Protein AF-A0A951W1K4-F1 (afdb_monomer_lite)

Radius of gyration: 15.0 Å; chains: 1; bounding box: 31×31×48 Å

Foldseek 3Di:
DDDPDPDDDPPPDDDDDDQPDLVSLLCQLLVCQVVDFFLAEAEDDDDDVPCLQSSVNSNQVNQPDPDDGDAVCPVQWDWDCGVNAIEIEGELPVPDDPVVCVVVVVVVCNVGRHYYRYYPPVND

pLDDT: mean 89.06, std 15.78, range [28.97, 98.56]

Secondary structure (DSSP, 8-state):
--------------------SHHHHHHHHHHHGGG--TT-EEEE---TTSSHHHHHHHHHHHTT--S-----TTTSEEEEEETTEEEEEEE-TT---THHHHHTTTHHHHHSSSEEEEESGGG-

Sequence (124 aa):
MNERVHAADDTGWAFTVQLRRERDTVAAGAALAPSLHAGLVIHLTGDLGAGKTTFVRGVLRALGHAEKVKSPTYTLIEPYTVSRLHLYHFDFYRFKSPEEFLDAGLDEYFAGNGVCLVEWPDKA

Structure (mmCIF, N/CA/C/O backbone):
data_AF-A0A951W1K4-F1
#
_entry.id   AF-A0A951W1K4-F1
#
loop_
_atom_site.group_PDB
_atom_site.id
_atom_site.type_symbol
_atom_site.label_atom_id
_atom_site.label_alt_id
_atom_site.label_comp_id
_atom_site.label_asym_id
_atom_site.label_entity_id
_atom_site.label_seq_id
_atom_site.pdbx_PDB_ins_code
_atom_site.Cartn_x
_atom_site.Cartn_y
_atom_site.Cartn_z
_atom_site.occupancy
_atom_site.B_iso_or_equiv
_atom_site.auth_seq_id
_atom_site.auth_comp_id
_atom_site.auth_asym_id
_atom_site.auth_atom_id
_atom_site.pdbx_PDB_model_num
ATOM 1 N N . MET A 1 1 ? -10.269 -6.862 35.010 1.00 36.91 1 MET A N 1
ATOM 2 C CA . MET A 1 1 ? -10.699 -6.480 33.651 1.00 36.91 1 MET A CA 1
ATOM 3 C C . MET A 1 1 ? -9.484 -6.714 32.777 1.00 36.91 1 MET A C 1
ATOM 5 O O . MET A 1 1 ? -8.527 -5.969 32.892 1.00 36.91 1 MET A O 1
ATOM 9 N N . ASN A 1 2 ? -9.430 -7.872 32.113 1.00 28.97 2 ASN A N 1
ATOM 10 C CA . ASN A 1 2 ? -8.234 -8.335 31.407 1.00 28.97 2 ASN A CA 1
ATOM 11 C C . ASN A 1 2 ? -8.200 -7.715 30.011 1.00 28.97 2 ASN A C 1
ATOM 13 O O . ASN A 1 2 ? -8.967 -8.132 29.145 1.00 28.97 2 ASN A O 1
ATOM 17 N N . GLU A 1 3 ? -7.295 -6.769 29.792 1.00 33.88 3 GLU A N 1
ATOM 18 C CA . GLU A 1 3 ? -6.890 -6.353 28.454 1.00 33.88 3 GLU A CA 1
ATOM 19 C C . GLU A 1 3 ? -6.012 -7.459 27.865 1.00 33.88 3 GLU A C 1
ATOM 21 O O . GLU A 1 3 ? -4.898 -7.727 28.319 1.00 33.88 3 GLU A O 1
ATOM 26 N N . ARG A 1 4 ? -6.558 -8.171 26.877 1.00 35.75 4 ARG A N 1
ATOM 27 C CA . ARG A 1 4 ? -5.765 -9.043 26.016 1.00 35.75 4 ARG A CA 1
ATOM 28 C C . ARG A 1 4 ? -4.965 -8.135 25.092 1.00 35.75 4 ARG A C 1
ATOM 30 O O . ARG A 1 4 ? -5.472 -7.684 24.074 1.00 35.75 4 ARG A O 1
ATOM 37 N N . VAL A 1 5 ? -3.721 -7.869 25.474 1.00 41.12 5 VAL A N 1
ATOM 38 C CA . VAL A 1 5 ? -2.688 -7.414 24.544 1.00 41.12 5 VAL A CA 1
ATOM 39 C C . VAL A 1 5 ? -2.638 -8.445 23.419 1.00 41.12 5 VAL A C 1
ATOM 41 O O . VAL A 1 5 ? -2.375 -9.623 23.672 1.00 41.12 5 VAL A O 1
ATOM 44 N N . HIS A 1 6 ? -2.957 -8.025 22.196 1.00 37.12 6 HIS A N 1
ATOM 45 C CA . HIS A 1 6 ? -2.699 -8.815 21.001 1.00 37.12 6 HIS A CA 1
ATOM 46 C C . HIS A 1 6 ? -1.182 -9.014 20.907 1.00 37.12 6 HIS A C 1
ATOM 48 O O . HIS A 1 6 ? -0.450 -8.121 20.488 1.00 37.12 6 HIS A O 1
ATOM 54 N N . ALA A 1 7 ? -0.700 -10.163 21.379 1.00 36.47 7 ALA A N 1
ATOM 55 C CA . ALA A 1 7 ? 0.654 -10.609 21.111 1.00 36.47 7 ALA A CA 1
ATOM 56 C C . ALA A 1 7 ? 0.751 -10.845 19.600 1.00 36.47 7 ALA A C 1
ATOM 58 O O . ALA A 1 7 ? 0.071 -11.721 19.071 1.00 36.47 7 ALA A O 1
ATOM 59 N N . ALA A 1 8 ? 1.527 -10.013 18.907 1.00 48.03 8 ALA A N 1
ATOM 60 C CA . ALA A 1 8 ? 1.863 -10.246 17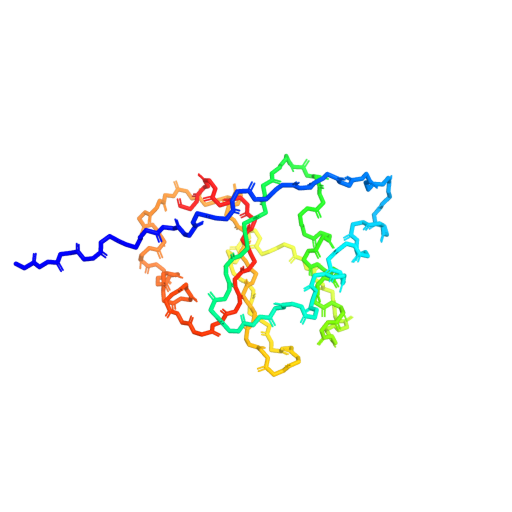.512 1.00 48.03 8 ALA A CA 1
ATOM 61 C C . ALA A 1 8 ? 2.657 -11.557 17.412 1.00 48.03 8 ALA A C 1
ATOM 63 O O . ALA A 1 8 ? 3.602 -11.776 18.171 1.00 48.03 8 ALA A O 1
ATOM 64 N N . ASP A 1 9 ? 2.219 -12.430 16.510 1.00 49.66 9 ASP A N 1
ATOM 65 C CA . ASP A 1 9 ? 2.703 -13.795 16.353 1.00 49.66 9 ASP A CA 1
ATOM 66 C C . ASP A 1 9 ? 4.212 -13.880 16.063 1.00 49.66 9 ASP A C 1
ATOM 68 O O . ASP A 1 9 ? 4.752 -13.273 15.137 1.00 49.66 9 ASP A O 1
ATOM 72 N N . ASP A 1 10 ? 4.877 -14.716 16.856 1.00 57.44 10 ASP A N 1
ATOM 73 C CA . ASP A 1 10 ? 6.309 -15.004 16.872 1.00 57.44 10 ASP A CA 1
ATOM 74 C C . ASP A 1 10 ? 6.693 -16.001 15.758 1.00 57.44 10 ASP A C 1
ATOM 76 O O . ASP A 1 10 ? 7.029 -17.162 15.995 1.00 57.44 10 ASP A O 1
ATOM 80 N N . THR A 1 11 ? 6.602 -15.574 14.497 1.00 60.66 11 THR A N 1
ATOM 81 C CA . THR A 1 11 ? 7.147 -16.334 13.357 1.00 60.66 11 THR A CA 1
ATOM 82 C C . THR A 1 11 ? 8.277 -15.552 12.696 1.00 60.66 11 THR A C 1
ATOM 84 O O . THR A 1 11 ? 8.116 -14.937 11.650 1.00 60.66 11 THR A O 1
ATOM 87 N N . GLY A 1 12 ? 9.453 -15.576 13.329 1.00 71.06 12 GLY A N 1
ATOM 88 C CA . GLY A 1 12 ? 10.672 -14.864 12.917 1.00 71.06 12 GLY A CA 1
ATOM 89 C C . GLY A 1 12 ? 11.350 -15.369 11.634 1.00 71.06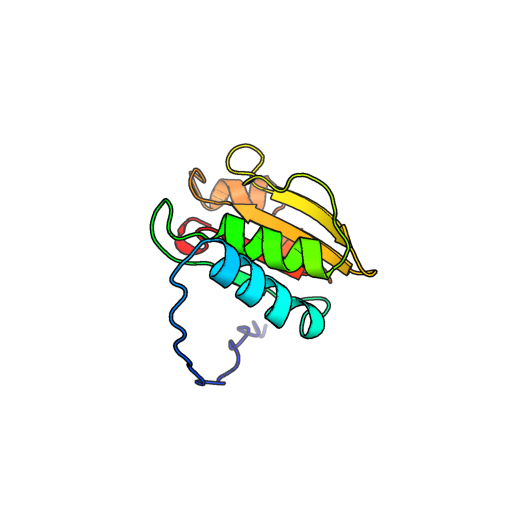 12 GLY A C 1
ATOM 90 O O . GLY A 1 12 ? 12.576 -15.466 11.584 1.00 71.06 12 GLY A O 1
ATOM 91 N N . TRP A 1 13 ? 10.590 -15.723 10.597 1.00 84.12 13 TRP A N 1
ATOM 92 C CA . TRP A 1 13 ? 11.154 -16.017 9.284 1.00 84.12 13 TRP A CA 1
ATOM 93 C C . TRP A 1 13 ? 11.378 -14.717 8.509 1.00 84.12 13 TRP A C 1
ATOM 95 O O . TRP A 1 13 ? 10.521 -13.842 8.437 1.00 84.12 13 TRP A O 1
ATOM 105 N N . ALA A 1 14 ? 12.553 -14.604 7.901 1.00 89.81 14 ALA A N 1
ATOM 106 C CA . ALA A 1 14 ? 12.900 -13.508 7.015 1.00 89.81 14 ALA A CA 1
ATOM 107 C C . ALA A 1 14 ? 13.524 -14.081 5.746 1.00 89.81 14 ALA A C 1
ATOM 109 O O . ALA A 1 14 ? 14.293 -15.044 5.792 1.00 89.81 14 ALA A O 1
ATOM 110 N N . PHE A 1 15 ? 13.207 -13.477 4.607 1.00 93.06 15 PHE A N 1
ATOM 111 C CA . PHE A 1 15 ? 13.842 -13.794 3.338 1.00 93.06 15 PHE A CA 1
ATOM 112 C C . PHE A 1 15 ? 14.179 -12.511 2.586 1.00 93.06 15 PHE A C 1
ATOM 114 O O . PHE A 1 15 ? 13.529 -11.481 2.754 1.00 93.06 15 PHE A O 1
ATOM 121 N N . THR A 1 16 ? 15.187 -12.596 1.721 1.00 95.19 16 THR A N 1
ATOM 122 C CA . THR A 1 16 ? 15.644 -11.471 0.904 1.00 95.19 16 THR A CA 1
ATOM 123 C C . THR A 1 16 ? 15.582 -11.853 -0.563 1.00 95.19 16 THR A C 1
ATOM 125 O O . THR A 1 16 ? 16.077 -12.905 -0.965 1.00 95.19 16 THR A O 1
ATOM 128 N N . VAL A 1 17 ? 15.015 -10.967 -1.379 1.00 95.19 17 VAL A N 1
ATOM 129 C CA . VAL A 1 17 ? 14.957 -11.104 -2.837 1.00 95.19 17 VAL A CA 1
ATOM 130 C C . VAL A 1 17 ? 15.493 -9.839 -3.500 1.00 95.19 17 VAL A C 1
ATOM 132 O O . VAL A 1 17 ? 15.337 -8.735 -2.985 1.00 95.19 17 VAL A O 1
ATOM 135 N N . GLN A 1 18 ? 16.151 -9.996 -4.648 1.00 96.62 18 GLN A N 1
ATOM 136 C CA . GLN A 1 18 ? 16.665 -8.883 -5.445 1.00 96.62 18 GLN A CA 1
ATOM 137 C C . GLN A 1 18 ? 15.694 -8.564 -6.585 1.00 96.62 18 GLN A C 1
ATOM 139 O O . GLN A 1 18 ? 15.501 -9.384 -7.481 1.00 96.62 18 GLN A O 1
ATOM 144 N N . LEU A 1 19 ? 15.115 -7.363 -6.566 1.00 96.81 19 LEU A N 1
ATOM 145 C CA . LEU A 1 19 ? 14.158 -6.876 -7.564 1.00 96.81 19 LEU A CA 1
ATOM 146 C C . LEU A 1 19 ? 14.844 -5.787 -8.396 1.00 96.81 19 LEU A C 1
ATOM 148 O O . LEU A 1 19 ? 15.032 -4.667 -7.932 1.00 96.81 19 LEU A O 1
ATOM 152 N N . ARG A 1 20 ? 15.302 -6.121 -9.607 1.00 94.88 20 ARG A N 1
ATOM 153 C CA . ARG A 1 20 ? 16.188 -5.242 -10.396 1.00 94.88 20 ARG A CA 1
ATOM 154 C C . ARG A 1 20 ? 15.425 -4.243 -11.255 1.00 94.88 20 ARG A C 1
ATOM 156 O O . ARG A 1 20 ? 15.996 -3.248 -11.701 1.00 94.88 20 ARG A O 1
ATOM 163 N N . ARG A 1 21 ? 14.172 -4.550 -11.576 1.00 96.88 21 ARG A 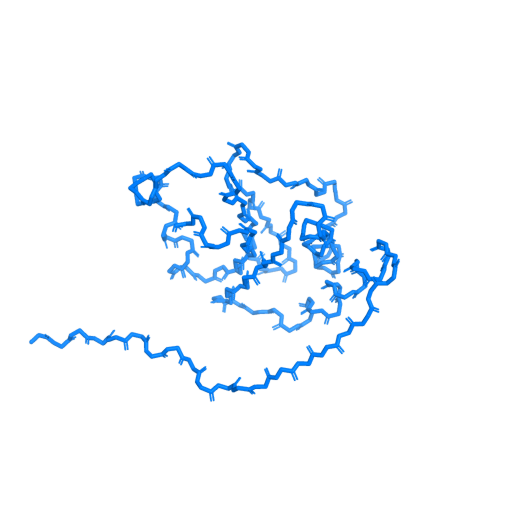N 1
ATOM 164 C CA . ARG A 1 21 ? 13.317 -3.790 -12.491 1.00 96.88 21 ARG A CA 1
ATOM 165 C C . ARG A 1 21 ? 11.910 -3.684 -11.917 1.00 96.88 21 ARG A C 1
ATOM 167 O O . ARG A 1 21 ? 11.480 -4.553 -11.170 1.00 96.88 21 ARG A O 1
ATOM 174 N N . GLU A 1 22 ? 11.153 -2.688 -12.375 1.00 97.31 22 GLU A N 1
ATOM 175 C CA . GLU A 1 22 ? 9.745 -2.503 -11.985 1.00 97.31 22 GLU A CA 1
ATOM 176 C C . GLU A 1 22 ? 8.913 -3.784 -12.170 1.00 97.31 22 GLU A C 1
ATOM 178 O O . GLU A 1 22 ? 8.129 -4.154 -11.299 1.00 97.31 22 GLU A O 1
ATOM 183 N N . ARG A 1 23 ? 9.130 -4.510 -13.277 1.00 97.69 23 ARG A N 1
ATOM 184 C CA . ARG A 1 23 ? 8.448 -5.785 -13.550 1.00 97.69 23 ARG A CA 1
ATOM 185 C C . ARG A 1 23 ? 8.710 -6.854 -12.482 1.00 97.69 23 ARG A C 1
ATOM 187 O O . ARG A 1 23 ? 7.835 -7.678 -12.250 1.00 97.69 23 ARG A O 1
ATOM 194 N N . ASP A 1 24 ? 9.880 -6.834 -11.842 1.00 98.19 24 ASP A N 1
ATOM 195 C CA . ASP A 1 24 ? 10.247 -7.802 -10.807 1.00 98.19 24 ASP A CA 1
ATOM 196 C C . ASP A 1 24 ? 9.458 -7.490 -9.523 1.00 98.19 24 ASP A C 1
ATOM 198 O O . ASP A 1 24 ? 8.944 -8.396 -8.877 1.00 98.19 24 ASP A O 1
ATOM 202 N N . THR A 1 25 ? 9.263 -6.205 -9.202 1.00 98.12 25 THR A N 1
ATOM 203 C CA . THR A 1 25 ? 8.398 -5.753 -8.097 1.00 98.12 25 THR A CA 1
ATOM 204 C C . THR A 1 25 ? 6.929 -6.092 -8.336 1.00 98.12 25 THR A C 1
ATOM 206 O O . THR A 1 25 ? 6.244 -6.548 -7.423 1.00 98.12 25 THR A O 1
ATOM 209 N N . VAL A 1 26 ? 6.446 -5.925 -9.572 1.00 98.31 26 VAL A N 1
ATOM 210 C CA . VAL A 1 26 ? 5.092 -6.354 -9.958 1.00 98.31 26 VAL A CA 1
ATOM 211 C C . VAL A 1 26 ? 4.947 -7.871 -9.808 1.00 98.31 26 VAL A C 1
ATOM 213 O O . VAL A 1 26 ? 3.951 -8.331 -9.255 1.00 98.31 26 VAL A O 1
ATOM 216 N N . ALA A 1 27 ? 5.936 -8.647 -10.260 1.00 98.31 27 ALA A N 1
ATOM 217 C CA . ALA A 1 27 ? 5.930 -10.102 -10.126 1.00 98.31 27 ALA A CA 1
ATOM 218 C C . ALA A 1 27 ? 5.971 -10.553 -8.657 1.00 98.31 27 ALA A C 1
ATOM 220 O O . ALA A 1 27 ? 5.270 -11.493 -8.297 1.00 98.31 27 ALA A O 1
ATOM 221 N N . ALA A 1 28 ? 6.729 -9.864 -7.800 1.00 98.25 28 ALA A N 1
ATOM 222 C CA . ALA A 1 28 ? 6.764 -10.138 -6.365 1.00 98.25 28 ALA A CA 1
ATOM 223 C C . ALA A 1 28 ? 5.395 -9.908 -5.701 1.00 98.25 28 ALA A C 1
ATOM 225 O O . ALA A 1 28 ? 4.927 -10.766 -4.956 1.00 98.25 28 ALA A O 1
ATOM 226 N N . GLY A 1 29 ? 4.717 -8.800 -6.022 1.00 98.12 29 GLY A N 1
ATOM 227 C CA . GLY A 1 29 ? 3.349 -8.558 -5.552 1.00 98.12 29 GLY A CA 1
ATOM 228 C C . GLY A 1 29 ? 2.367 -9.619 -6.058 1.00 98.12 29 GLY A C 1
ATOM 229 O O . GLY A 1 29 ? 1.566 -10.151 -5.294 1.00 98.12 29 GLY A O 1
ATOM 230 N N . ALA A 1 30 ? 2.475 -9.996 -7.333 1.00 98.44 30 ALA A N 1
ATOM 231 C CA . ALA A 1 30 ? 1.648 -11.049 -7.915 1.00 98.44 30 ALA A CA 1
ATOM 232 C C . ALA A 1 30 ? 1.862 -12.416 -7.244 1.00 98.44 30 ALA A C 1
ATOM 234 O O . ALA A 1 30 ? 0.904 -13.162 -7.062 1.00 98.44 30 ALA A O 1
ATOM 235 N N . ALA A 1 31 ? 3.096 -12.734 -6.848 1.00 98.19 31 ALA A N 1
ATOM 236 C CA . ALA A 1 31 ? 3.422 -13.975 -6.151 1.00 98.19 31 ALA A CA 1
ATOM 237 C C . ALA A 1 31 ? 2.827 -14.043 -4.734 1.00 98.19 31 ALA A C 1
ATOM 239 O O . ALA A 1 31 ? 2.555 -15.139 -4.254 1.00 98.19 31 ALA A O 1
ATOM 240 N N . LEU A 1 32 ? 2.598 -12.896 -4.081 1.00 97.06 32 LEU A N 1
ATOM 241 C CA . LEU A 1 32 ? 1.959 -12.833 -2.763 1.00 97.06 32 LEU A CA 1
ATOM 242 C C . LEU A 1 32 ? 0.433 -13.009 -2.835 1.00 97.06 32 LEU A C 1
ATOM 244 O O . LEU A 1 32 ? -0.171 -13.524 -1.898 1.00 97.06 32 LEU A O 1
ATOM 248 N N . ALA A 1 33 ? -0.195 -12.597 -3.941 1.00 97.56 33 ALA A N 1
ATOM 249 C CA . ALA A 1 33 ? -1.651 -12.549 -4.082 1.00 97.56 33 ALA A CA 1
ATOM 250 C C . ALA A 1 33 ? -2.399 -13.851 -3.705 1.00 97.56 33 ALA A C 1
ATOM 252 O O . ALA A 1 33 ? -3.409 -13.746 -3.009 1.00 97.56 33 ALA A O 1
ATOM 253 N N . PRO A 1 34 ? -1.936 -15.066 -4.075 1.00 96.69 34 PRO A N 1
ATOM 254 C CA . PRO A 1 34 ? -2.621 -16.312 -3.716 1.00 96.69 34 PRO A CA 1
ATOM 255 C C . PRO A 1 34 ? -2.636 -16.623 -2.214 1.00 96.69 34 PRO A C 1
ATOM 257 O O . PRO A 1 34 ? -3.430 -17.450 -1.776 1.00 96.69 34 PRO A O 1
ATOM 260 N N . SER A 1 35 ? -1.751 -15.999 -1.432 1.00 95.94 35 SER A N 1
ATOM 261 C CA . SER A 1 35 ? -1.655 -16.192 0.019 1.00 95.94 35 SER A CA 1
ATOM 262 C C . SER A 1 35 ? -2.523 -15.214 0.813 1.00 95.94 35 SER A C 1
ATOM 264 O O . SER A 1 35 ? -2.601 -15.331 2.033 1.00 95.94 35 SER A O 1
ATOM 266 N N . LEU A 1 36 ? -3.163 -14.246 0.150 1.00 96.75 36 LEU A N 1
ATOM 267 C CA . LEU A 1 36 ? -4.005 -13.265 0.824 1.00 96.75 36 LEU A CA 1
ATOM 268 C C . LEU A 1 36 ? -5.312 -13.899 1.305 1.00 96.75 36 LEU A C 1
ATOM 270 O O . LEU A 1 36 ? -5.990 -14.617 0.571 1.00 96.75 36 LEU A O 1
ATOM 274 N N . HIS A 1 37 ? -5.689 -13.573 2.534 1.00 95.44 37 HIS A N 1
ATOM 275 C CA . HIS A 1 37 ? -6.945 -13.979 3.148 1.00 95.44 37 HIS A CA 1
ATOM 276 C C . HIS A 1 37 ? -7.510 -12.837 3.996 1.00 95.44 37 HIS A C 1
ATOM 278 O O . HIS A 1 37 ? -6.791 -11.907 4.358 1.00 95.44 37 HIS A O 1
ATOM 284 N N . ALA A 1 38 ? -8.802 -12.916 4.313 1.00 95.31 38 ALA A N 1
ATOM 285 C CA . ALA A 1 38 ? -9.491 -11.941 5.155 1.00 95.31 38 ALA A CA 1
ATOM 286 C C . ALA A 1 38 ? -8.739 -11.676 6.475 1.00 95.31 38 ALA A C 1
ATOM 288 O O . ALA A 1 38 ? -8.211 -12.613 7.083 1.00 95.31 38 ALA A O 1
ATOM 289 N N . GLY A 1 39 ? -8.700 -10.408 6.891 1.00 95.31 39 GLY A N 1
ATOM 290 C CA . GLY A 1 39 ? -8.059 -9.938 8.124 1.00 95.31 39 GLY A CA 1
ATOM 291 C C . GLY A 1 39 ? -6.538 -9.761 8.040 1.00 95.31 39 GLY A C 1
ATOM 292 O O . GLY A 1 39 ? -5.911 -9.412 9.036 1.00 95.31 39 GLY A O 1
ATOM 293 N N . LEU A 1 40 ? -5.914 -10.019 6.885 1.00 96.44 40 LEU A N 1
ATOM 294 C CA . LEU A 1 40 ? -4.466 -9.882 6.737 1.00 96.44 40 LEU A CA 1
ATOM 295 C C . LEU A 1 40 ? -4.053 -8.410 6.589 1.00 96.44 40 LEU A C 1
ATOM 297 O O . LEU A 1 40 ? -4.539 -7.705 5.705 1.00 96.44 40 LEU A O 1
ATOM 301 N N . VAL A 1 41 ? -3.084 -7.976 7.397 1.00 96.94 41 VAL A N 1
ATOM 302 C CA . VAL A 1 41 ? -2.469 -6.643 7.315 1.00 96.94 41 VAL A CA 1
ATOM 303 C C . VAL A 1 41 ? -1.018 -6.781 6.860 1.00 96.94 41 VAL A C 1
ATOM 305 O O . VAL A 1 41 ? -0.231 -7.502 7.468 1.00 96.94 41 VAL A O 1
ATOM 308 N N . ILE A 1 42 ? -0.656 -6.091 5.779 1.00 97.38 42 ILE A N 1
ATOM 309 C CA . ILE A 1 42 ? 0.688 -6.105 5.197 1.00 97.38 42 ILE A CA 1
ATOM 310 C C . ILE A 1 42 ? 1.258 -4.693 5.222 1.00 97.38 42 ILE A C 1
ATOM 312 O O . ILE A 1 42 ? 0.734 -3.770 4.598 1.00 97.38 42 ILE A O 1
ATOM 316 N N . HIS A 1 43 ? 2.381 -4.554 5.912 1.00 97.62 43 HIS A N 1
ATOM 317 C CA . HIS A 1 43 ? 3.130 -3.315 6.040 1.00 97.62 43 HIS A CA 1
ATOM 318 C C . HIS A 1 43 ? 4.207 -3.216 4.955 1.00 97.62 43 HIS A C 1
ATOM 320 O O . HIS A 1 43 ? 5.059 -4.093 4.823 1.00 97.62 43 HIS A O 1
ATOM 326 N N . LEU A 1 44 ? 4.180 -2.130 4.183 1.00 97.75 44 LEU A N 1
ATOM 327 C CA . LEU A 1 44 ? 5.139 -1.824 3.126 1.00 97.75 44 LEU A CA 1
ATOM 328 C C . LEU A 1 44 ? 6.005 -0.638 3.556 1.00 97.75 44 LEU A C 1
ATOM 330 O O . LEU A 1 44 ? 5.572 0.518 3.543 1.00 97.75 44 LEU A O 1
ATOM 334 N N . THR A 1 45 ? 7.253 -0.927 3.912 1.00 96.06 45 THR A N 1
ATOM 335 C CA . THR A 1 45 ? 8.238 0.063 4.361 1.00 96.06 45 THR A CA 1
ATOM 336 C C . THR A 1 45 ? 9.328 0.275 3.311 1.00 96.06 45 THR A C 1
ATOM 338 O O . THR A 1 45 ? 9.586 -0.579 2.462 1.00 96.06 45 THR A O 1
ATOM 341 N N . GLY A 1 46 ? 9.949 1.452 3.333 1.00 94.75 46 GLY A N 1
ATOM 342 C CA . GLY A 1 46 ? 11.034 1.827 2.427 1.00 94.75 46 GLY A CA 1
ATOM 343 C C . GLY A 1 46 ? 10.894 3.256 1.917 1.00 94.75 46 GLY A C 1
ATOM 344 O O . GLY A 1 46 ? 9.825 3.860 2.022 1.00 94.75 46 GLY A O 1
ATOM 345 N N . ASP A 1 47 ? 11.962 3.781 1.329 1.00 95.06 47 ASP A N 1
ATOM 346 C CA . ASP A 1 47 ? 12.058 5.185 0.925 1.00 95.06 47 ASP A CA 1
ATOM 347 C C . ASP A 1 47 ? 11.055 5.598 -0.171 1.00 95.06 47 ASP A C 1
ATOM 349 O O . ASP A 1 47 ? 10.361 4.784 -0.805 1.00 95.06 47 ASP A O 1
ATOM 353 N N . LEU A 1 48 ? 10.969 6.909 -0.419 1.00 93.75 48 LEU A N 1
ATOM 354 C CA . LEU A 1 48 ? 10.219 7.448 -1.550 1.00 93.75 48 LEU A CA 1
ATOM 355 C C . LEU A 1 48 ? 10.788 6.880 -2.858 1.00 93.75 48 LEU A C 1
ATOM 357 O O . LEU A 1 48 ? 11.985 6.954 -3.117 1.00 93.75 48 LEU A O 1
ATOM 361 N N . GLY A 1 49 ? 9.919 6.304 -3.688 1.00 93.12 49 GLY A N 1
ATOM 362 C CA . GLY A 1 49 ? 10.334 5.651 -4.932 1.00 93.12 49 GLY A CA 1
ATOM 363 C C . GLY A 1 49 ? 10.830 4.206 -4.781 1.00 93.12 49 GLY A C 1
ATOM 364 O O . GLY A 1 49 ? 11.133 3.590 -5.797 1.00 93.12 49 GLY A O 1
ATOM 365 N N . ALA A 1 50 ? 10.824 3.613 -3.578 1.00 95.81 50 ALA A N 1
ATOM 366 C CA . ALA A 1 50 ? 11.239 2.217 -3.355 1.00 95.81 50 ALA A CA 1
ATOM 367 C C . ALA A 1 50 ? 10.356 1.155 -4.054 1.00 95.81 50 ALA A C 1
ATOM 369 O O . ALA A 1 50 ? 10.708 -0.020 -4.092 1.00 95.81 50 ALA A O 1
ATOM 370 N N . GLY A 1 51 ? 9.208 1.549 -4.618 1.00 97.00 51 GLY A N 1
ATOM 371 C CA . GLY A 1 51 ? 8.334 0.653 -5.385 1.00 97.00 51 GLY A CA 1
ATOM 372 C C . GLY A 1 51 ? 7.156 0.058 -4.608 1.00 97.00 51 GLY A C 1
ATOM 373 O O . GLY A 1 51 ? 6.512 -0.852 -5.119 1.00 97.00 51 GLY A O 1
ATOM 374 N N . LYS A 1 52 ? 6.824 0.588 -3.427 1.00 98.06 52 LYS A N 1
ATOM 375 C CA . LYS A 1 52 ? 5.672 0.170 -2.604 1.00 98.06 52 LYS A CA 1
ATOM 376 C C . LYS A 1 52 ? 4.349 0.126 -3.393 1.00 98.06 52 LYS A C 1
ATOM 378 O O . LYS A 1 52 ? 3.773 -0.945 -3.564 1.00 98.06 52 LYS A O 1
ATOM 383 N N . THR A 1 53 ? 3.944 1.227 -4.029 1.00 97.88 53 THR A N 1
ATOM 384 C CA . THR A 1 53 ? 2.754 1.249 -4.906 1.00 97.88 53 THR A CA 1
ATOM 385 C C . THR A 1 53 ? 2.864 0.308 -6.113 1.00 97.88 53 TH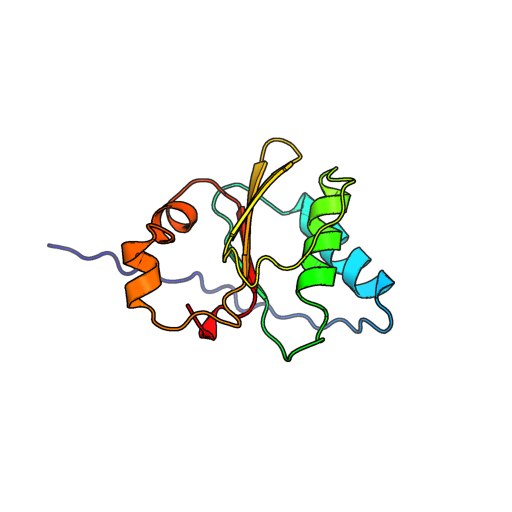R A C 1
ATOM 387 O O . THR A 1 53 ? 1.867 -0.230 -6.596 1.00 97.88 53 THR A O 1
ATOM 390 N N . THR A 1 54 ? 4.072 0.087 -6.640 1.00 98.25 54 THR A N 1
ATOM 391 C CA . THR A 1 54 ? 4.300 -0.881 -7.728 1.00 98.25 54 THR A CA 1
ATOM 392 C C . THR A 1 54 ? 4.050 -2.312 -7.250 1.00 98.25 54 THR A C 1
ATOM 394 O O . THR A 1 54 ? 3.461 -3.102 -7.987 1.00 98.25 54 THR A O 1
ATOM 397 N N . PHE A 1 55 ? 4.442 -2.636 -6.018 1.00 98.56 55 PHE A N 1
ATOM 398 C CA . PHE A 1 55 ? 4.157 -3.920 -5.386 1.00 98.56 55 PHE A CA 1
ATOM 399 C C . PHE A 1 55 ? 2.647 -4.122 -5.205 1.00 98.56 55 PHE A C 1
ATOM 401 O O . PHE A 1 55 ? 2.112 -5.128 -5.671 1.00 98.56 55 PHE A O 1
ATOM 408 N N . VAL A 1 56 ? 1.943 -3.126 -4.649 1.00 98.50 56 VAL A N 1
ATOM 409 C CA . VAL A 1 56 ? 0.470 -3.127 -4.512 1.00 98.50 56 VAL A CA 1
ATOM 410 C C . VAL A 1 56 ? -0.215 -3.362 -5.859 1.00 98.50 56 VAL A C 1
ATOM 412 O O . VAL A 1 56 ? -1.116 -4.192 -5.980 1.00 98.50 56 VAL A O 1
ATOM 415 N N . ARG A 1 57 ? 0.258 -2.697 -6.917 1.00 98.50 57 ARG A N 1
ATOM 416 C CA . ARG A 1 57 ? -0.249 -2.904 -8.280 1.00 98.50 57 ARG A CA 1
ATOM 417 C C . ARG A 1 57 ? -0.067 -4.345 -8.758 1.00 98.50 57 ARG A C 1
ATOM 419 O O . ARG A 1 57 ? -0.939 -4.857 -9.454 1.00 98.50 57 ARG A O 1
ATOM 426 N N . GLY A 1 58 ? 1.052 -4.988 -8.423 1.00 98.38 58 GLY A N 1
ATOM 427 C CA . GLY A 1 58 ? 1.294 -6.401 -8.721 1.00 98.38 58 GLY A CA 1
ATOM 428 C C . GLY A 1 58 ? 0.285 -7.323 -8.044 1.00 98.38 58 GLY A C 1
ATOM 429 O O . GLY A 1 58 ? -0.310 -8.165 -8.716 1.00 98.38 58 GLY A O 1
ATOM 430 N N . VAL A 1 59 ? 0.035 -7.093 -6.751 1.00 98.56 59 VAL A N 1
ATOM 431 C CA . VAL A 1 59 ? -0.986 -7.810 -5.971 1.00 98.56 59 VAL A CA 1
ATOM 432 C C . VAL A 1 59 ? -2.367 -7.665 -6.620 1.00 98.56 59 VAL A C 1
ATOM 434 O O . VAL A 1 59 ? -3.000 -8.657 -6.975 1.00 98.56 59 VAL A O 1
ATOM 437 N N . LEU A 1 60 ? -2.818 -6.426 -6.839 1.00 98.44 60 LEU A N 1
ATOM 438 C CA . LEU A 1 60 ? -4.151 -6.129 -7.371 1.00 98.44 60 LEU A CA 1
ATOM 439 C C . LEU A 1 60 ? -4.373 -6.718 -8.768 1.00 98.44 60 LEU A C 1
ATOM 441 O O . LEU A 1 60 ? -5.427 -7.296 -9.036 1.00 98.44 60 LEU A O 1
ATOM 445 N N . ARG A 1 61 ? -3.367 -6.634 -9.647 1.00 97.81 61 ARG A N 1
ATOM 446 C CA . ARG A 1 61 ? -3.435 -7.230 -10.990 1.00 97.81 61 ARG A CA 1
ATOM 447 C C . ARG A 1 61 ? -3.575 -8.745 -10.945 1.00 97.81 61 ARG A C 1
ATOM 449 O O . ARG A 1 61 ? -4.380 -9.290 -11.693 1.00 97.81 61 ARG A O 1
ATOM 456 N N . ALA A 1 62 ? -2.826 -9.416 -10.071 1.00 97.94 62 ALA A N 1
ATOM 457 C CA . ALA A 1 62 ? -2.933 -10.864 -9.901 1.00 97.94 62 ALA A CA 1
ATOM 458 C C . ALA A 1 62 ? -4.301 -11.294 -9.345 1.00 97.94 62 ALA A C 1
ATOM 460 O O . ALA A 1 62 ? -4.767 -12.384 -9.661 1.00 97.94 62 ALA A O 1
ATOM 461 N N . LEU A 1 63 ? -4.976 -10.416 -8.594 1.00 97.56 63 LEU A N 1
ATOM 462 C CA . LEU A 1 63 ? -6.344 -10.619 -8.109 1.00 97.56 63 LEU A CA 1
ATOM 463 C C . LEU A 1 63 ? -7.440 -10.177 -9.100 1.00 97.56 63 LEU A C 1
ATOM 465 O O . LEU A 1 63 ? -8.624 -10.196 -8.749 1.00 97.56 63 LEU A O 1
ATOM 469 N N . GLY A 1 64 ? -7.073 -9.798 -10.329 1.00 96.50 64 GLY A N 1
ATOM 470 C CA . GLY A 1 64 ? -8.009 -9.484 -11.412 1.00 96.50 64 GLY A CA 1
ATOM 471 C C . GLY A 1 64 ? -8.370 -8.004 -11.572 1.00 96.50 64 GLY A C 1
ATOM 472 O O . GLY A 1 64 ? -9.216 -7.682 -12.404 1.00 96.50 64 GLY A O 1
ATOM 473 N N . HIS A 1 65 ? -7.743 -7.085 -10.832 1.00 97.50 65 HIS A N 1
ATOM 474 C CA . HIS A 1 65 ? -7.947 -5.651 -11.041 1.00 97.50 65 HIS A CA 1
ATOM 475 C C . HIS A 1 65 ? -7.116 -5.145 -12.229 1.00 97.50 65 HIS A C 1
ATOM 477 O O . HIS A 1 65 ? -5.885 -5.093 -12.180 1.00 97.50 65 HIS A O 1
ATOM 483 N N . ALA A 1 66 ? -7.800 -4.768 -13.310 1.00 92.50 66 ALA A N 1
ATOM 484 C CA . ALA A 1 66 ? -7.167 -4.353 -14.562 1.00 92.50 66 ALA A CA 1
ATOM 485 C C . ALA A 1 66 ? -6.897 -2.840 -14.660 1.00 92.50 66 ALA A C 1
ATOM 487 O O . ALA A 1 66 ? -6.131 -2.411 -15.526 1.00 92.50 66 ALA A O 1
ATOM 488 N N . GLU A 1 67 ? -7.519 -2.027 -13.803 1.00 94.44 67 GLU A N 1
ATOM 489 C CA . GLU A 1 67 ? -7.436 -0.572 -13.902 1.00 94.44 67 GLU A CA 1
ATOM 490 C C . GLU A 1 67 ? -6.115 -0.011 -13.350 1.00 94.44 67 GLU A C 1
ATOM 492 O O . GLU A 1 67 ? -5.208 -0.714 -12.883 1.00 94.44 67 GLU A O 1
ATOM 497 N N . LYS A 1 68 ? -5.958 1.308 -13.486 1.00 93.44 68 LYS A N 1
ATOM 498 C CA . LYS A 1 68 ? -4.748 2.004 -13.064 1.00 93.44 68 LYS A CA 1
ATOM 499 C C . LYS A 1 68 ? -4.740 2.187 -11.548 1.00 93.44 68 LYS A C 1
ATOM 501 O O . LYS A 1 68 ? -5.372 3.097 -11.032 1.00 93.44 68 LYS A O 1
ATOM 506 N N . VAL A 1 69 ? -3.877 1.432 -10.881 1.00 96.00 69 VAL A N 1
ATOM 507 C CA . VAL A 1 69 ? -3.550 1.623 -9.461 1.00 96.00 69 VAL A CA 1
ATOM 508 C C . VAL A 1 69 ? -2.593 2.805 -9.289 1.00 96.00 69 VAL A C 1
ATOM 510 O O . VAL A 1 69 ? -1.510 2.837 -9.893 1.00 96.00 69 VAL A O 1
ATOM 513 N N . LYS A 1 70 ? -2.979 3.767 -8.450 1.00 94.50 70 LYS A N 1
ATOM 514 C CA . LYS A 1 70 ? -2.149 4.890 -7.989 1.00 94.50 70 LYS A CA 1
ATOM 515 C C . LYS A 1 70 ? -2.040 4.833 -6.468 1.00 94.50 70 LYS A C 1
ATOM 517 O O . LYS A 1 70 ? -2.858 4.190 -5.827 1.00 94.50 70 LYS A O 1
ATOM 522 N N . SER A 1 71 ? -1.049 5.520 -5.908 1.00 94.12 71 SER A N 1
ATOM 523 C CA . SER A 1 71 ? -1.006 5.715 -4.462 1.00 94.12 71 SER A CA 1
ATOM 524 C C . SER A 1 71 ? -2.147 6.658 -4.034 1.00 94.12 71 SER A C 1
ATOM 526 O O . SER A 1 71 ? -2.303 7.720 -4.655 1.00 94.12 71 SER A O 1
ATOM 528 N N . PRO A 1 72 ? -2.910 6.312 -2.982 1.00 94.00 72 PRO A N 1
ATOM 529 C CA . PRO A 1 72 ? -3.936 7.162 -2.395 1.00 94.00 72 PRO A CA 1
ATOM 530 C C . PRO A 1 72 ? -3.348 8.222 -1.453 1.00 94.00 72 PRO A C 1
ATOM 532 O O . PRO A 1 72 ? -3.959 8.555 -0.452 1.00 94.00 72 PRO A O 1
ATOM 535 N N . THR A 1 73 ? -2.187 8.818 -1.755 1.00 89.69 73 THR A N 1
ATOM 536 C CA . THR A 1 73 ? -1.500 9.765 -0.845 1.00 89.69 73 THR A CA 1
ATOM 537 C C . THR A 1 73 ? -2.398 10.897 -0.308 1.00 89.69 73 THR A C 1
ATOM 539 O O . THR A 1 73 ? -2.148 11.426 0.770 1.00 89.69 73 THR A O 1
ATOM 542 N N . TYR A 1 74 ? -3.404 11.326 -1.080 1.00 87.75 74 TYR A N 1
ATOM 543 C CA . TYR A 1 74 ? -4.320 12.408 -0.695 1.00 87.75 74 TYR A CA 1
ATOM 544 C C . TYR A 1 74 ? -5.665 11.917 -0.158 1.00 87.75 74 TYR A C 1
ATOM 546 O O . TYR A 1 74 ? -6.273 12.617 0.643 1.00 87.75 74 TYR A O 1
ATOM 554 N N . THR A 1 75 ? -6.141 10.755 -0.608 1.00 89.62 75 THR A N 1
ATOM 555 C CA . THR A 1 75 ? -7.389 10.146 -0.120 1.00 89.62 75 THR A CA 1
ATOM 556 C C . THR A 1 75 ? -7.157 9.256 1.099 1.00 89.62 75 THR A C 1
ATOM 558 O O . THR A 1 75 ? -8.122 8.840 1.728 1.00 89.62 75 THR A O 1
ATOM 561 N N . LEU A 1 76 ? -5.888 8.989 1.434 1.00 91.44 76 LEU A N 1
ATOM 562 C CA . LEU A 1 76 ? -5.355 8.093 2.467 1.00 91.44 76 LEU A CA 1
ATOM 563 C C . LEU A 1 76 ? -5.663 6.613 2.246 1.00 91.44 76 LEU A C 1
ATOM 565 O O . LEU A 1 76 ? -4.803 5.775 2.500 1.00 91.44 76 LEU A O 1
ATOM 569 N N . ILE A 1 77 ? -6.848 6.304 1.728 1.00 94.50 77 ILE A N 1
ATOM 570 C CA . ILE A 1 77 ? -7.334 4.961 1.440 1.00 94.50 77 ILE A CA 1
ATOM 571 C C . ILE A 1 77 ? -7.909 4.889 0.019 1.00 94.50 77 ILE A C 1
ATOM 573 O O . ILE A 1 77 ? -8.521 5.839 -0.473 1.00 94.50 77 ILE A O 1
ATOM 577 N N . GLU A 1 78 ? -7.721 3.744 -0.632 1.00 97.00 78 GLU A N 1
ATOM 578 C CA . GLU A 1 78 ? -8.446 3.336 -1.836 1.00 97.00 78 GLU A CA 1
ATOM 579 C C . GLU A 1 78 ? -8.992 1.905 -1.639 1.00 97.00 78 GLU A C 1
ATOM 581 O O . GLU A 1 78 ? -8.202 0.973 -1.434 1.00 97.00 78 GLU A O 1
ATOM 586 N N . PRO A 1 79 ? -10.323 1.703 -1.664 1.00 96.62 79 PRO A N 1
ATOM 587 C CA . PRO A 1 79 ? -10.935 0.387 -1.525 1.00 96.62 79 PRO A CA 1
ATOM 588 C C . PRO A 1 79 ? -11.036 -0.354 -2.867 1.00 96.62 79 PRO A C 1
ATOM 590 O O . PRO A 1 79 ? -11.419 0.205 -3.891 1.00 96.62 79 PRO A O 1
ATOM 593 N N . TYR A 1 80 ? -10.795 -1.662 -2.839 1.00 97.44 80 TYR A N 1
ATOM 594 C CA . TYR A 1 80 ? -10.905 -2.559 -3.985 1.00 97.44 80 TYR A CA 1
ATOM 595 C C . TYR A 1 80 ? -11.743 -3.787 -3.628 1.00 97.44 80 TYR A C 1
ATOM 597 O O . TYR A 1 80 ? -11.606 -4.366 -2.551 1.00 97.44 80 TYR A O 1
ATOM 605 N N . THR A 1 81 ? -12.579 -4.235 -4.566 1.00 96.31 81 THR A N 1
ATOM 606 C CA . THR A 1 81 ? -13.251 -5.541 -4.484 1.00 96.31 81 THR A CA 1
ATOM 607 C C . THR A 1 81 ? -12.668 -6.452 -5.555 1.00 96.31 81 THR A C 1
ATOM 609 O O . THR A 1 81 ? -12.919 -6.262 -6.744 1.00 96.31 81 THR A O 1
ATOM 612 N N . VAL A 1 82 ? -11.844 -7.415 -5.143 1.00 95.06 82 VAL A N 1
ATOM 613 C CA . VAL A 1 82 ? -11.012 -8.232 -6.041 1.00 95.06 82 VAL A CA 1
ATOM 614 C C . VAL A 1 82 ? -11.004 -9.682 -5.586 1.00 95.06 82 VAL A C 1
ATOM 616 O O . VAL A 1 82 ? -10.834 -9.953 -4.407 1.00 95.06 82 VAL A O 1
ATOM 619 N N . SER A 1 83 ? -11.206 -10.638 -6.497 1.00 91.25 83 SER A N 1
ATOM 620 C CA . SER A 1 83 ? -11.196 -12.078 -6.165 1.00 91.25 83 SER A CA 1
ATOM 621 C C . SER A 1 83 ? -12.025 -12.458 -4.918 1.00 91.25 83 SER A C 1
ATOM 623 O O . SER A 1 83 ? -11.648 -13.342 -4.156 1.00 91.25 83 SER A O 1
ATOM 625 N N . ARG A 1 84 ? -13.184 -11.802 -4.722 1.00 91.06 84 ARG A N 1
ATOM 626 C CA . ARG A 1 84 ? -14.090 -11.955 -3.556 1.00 91.06 84 ARG A CA 1
ATOM 627 C C . ARG A 1 84 ? -13.514 -11.462 -2.214 1.00 91.06 84 ARG A C 1
ATOM 629 O O . ARG A 1 84 ? -14.101 -11.742 -1.174 1.00 91.06 84 ARG A O 1
ATOM 636 N N . LEU A 1 85 ? -12.408 -10.723 -2.238 1.00 94.69 85 LEU A N 1
ATOM 637 C CA . LEU A 1 85 ? -11.816 -10.024 -1.101 1.00 94.69 85 LEU A CA 1
ATOM 638 C C . LEU A 1 85 ? -12.148 -8.530 -1.166 1.00 94.69 85 LEU A C 1
ATOM 640 O O . LEU A 1 85 ? -12.162 -7.930 -2.245 1.00 94.69 85 LEU A O 1
ATOM 644 N N . HIS A 1 86 ? -12.345 -7.933 0.006 1.00 97.19 86 HIS A N 1
ATOM 645 C CA . HIS A 1 86 ? -12.217 -6.493 0.189 1.00 97.19 86 HIS A CA 1
ATOM 646 C C . HIS A 1 86 ? -10.756 -6.194 0.511 1.00 97.19 86 HIS A C 1
ATOM 648 O O . HIS A 1 86 ? -10.218 -6.742 1.473 1.00 97.19 86 HIS A O 1
ATOM 654 N N . LEU A 1 87 ? -10.108 -5.375 -0.312 1.00 98.25 87 LEU A N 1
ATOM 655 C CA . LEU A 1 87 ? -8.720 -4.968 -0.133 1.00 98.25 87 LEU A CA 1
ATOM 656 C C . LEU A 1 87 ? -8.659 -3.448 -0.014 1.00 98.25 87 LEU A C 1
ATOM 658 O O . LEU A 1 87 ? -9.195 -2.736 -0.857 1.00 98.25 87 LEU A O 1
ATOM 662 N N . TYR A 1 88 ? -7.990 -2.964 1.021 1.00 98.06 88 TYR A N 1
ATOM 663 C CA . TYR A 1 88 ? -7.823 -1.553 1.325 1.00 98.06 88 TYR A CA 1
ATOM 664 C C . TYR A 1 88 ? -6.356 -1.177 1.159 1.00 98.06 88 TYR A C 1
ATOM 666 O O . TYR A 1 88 ? -5.477 -1.710 1.839 1.00 98.06 88 TYR A O 1
ATOM 674 N N . HIS A 1 89 ? -6.078 -0.293 0.206 1.00 98.25 89 HIS A N 1
ATOM 675 C CA . HIS A 1 89 ? -4.744 0.261 0.007 1.00 98.25 89 HIS A CA 1
ATOM 676 C C . HIS A 1 89 ? -4.648 1.563 0.786 1.00 98.25 89 HIS A C 1
ATOM 678 O O . HIS A 1 89 ? -5.365 2.506 0.470 1.00 98.25 89 HIS A O 1
ATOM 684 N N . PHE A 1 90 ? -3.766 1.609 1.777 1.00 97.19 90 PHE A N 1
ATOM 685 C CA . PHE A 1 90 ? -3.461 2.806 2.547 1.00 97.19 90 PHE A CA 1
ATOM 686 C C . PHE A 1 90 ? -2.123 3.407 2.125 1.00 97.19 90 PHE A C 1
ATOM 688 O O . PHE A 1 90 ? -1.166 2.678 1.850 1.00 97.19 90 PHE A O 1
ATOM 695 N N . ASP A 1 91 ? -2.038 4.735 2.127 1.00 95.81 91 ASP A N 1
ATOM 696 C CA . ASP A 1 91 ? -0.767 5.453 2.034 1.00 95.81 91 ASP A CA 1
ATOM 697 C C . ASP A 1 91 ? -0.725 6.617 3.026 1.00 95.81 91 ASP A C 1
ATOM 699 O O . ASP A 1 91 ? -1.388 7.641 2.844 1.00 95.81 91 ASP A O 1
ATOM 703 N N . PHE A 1 92 ? 0.106 6.460 4.058 1.00 93.94 92 PHE A N 1
ATOM 704 C CA . PHE A 1 92 ? 0.256 7.431 5.138 1.00 93.94 92 PHE A CA 1
ATOM 705 C C . PHE A 1 92 ? 1.441 8.384 4.954 1.00 93.94 92 PHE A C 1
ATOM 707 O O . PHE A 1 92 ? 1.801 9.111 5.877 1.00 93.94 92 PHE A O 1
ATOM 714 N N . TYR A 1 93 ? 2.037 8.470 3.758 1.00 90.62 93 TYR A N 1
ATOM 715 C CA . TYR A 1 93 ? 3.185 9.350 3.501 1.00 90.62 93 TYR A CA 1
ATOM 716 C C . TYR A 1 93 ? 2.952 10.812 3.924 1.00 90.62 93 TYR A C 1
ATOM 718 O O . TYR A 1 93 ? 3.882 11.496 4.356 1.00 90.62 93 TYR A O 1
ATOM 726 N N . ARG A 1 94 ? 1.716 11.306 3.775 1.00 87.75 94 ARG A N 1
ATOM 727 C CA . ARG A 1 94 ? 1.309 12.674 4.146 1.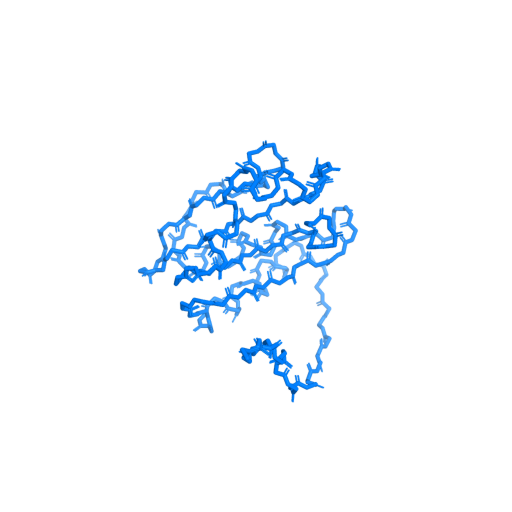00 87.75 94 ARG A CA 1
ATOM 728 C C . ARG A 1 94 ? 0.430 12.741 5.391 1.00 87.75 94 ARG A C 1
ATOM 730 O O . ARG A 1 94 ? -0.138 13.801 5.655 1.00 87.75 94 ARG A O 1
ATOM 737 N N . PHE A 1 95 ? 0.309 11.642 6.119 1.00 87.69 95 PHE A N 1
ATOM 738 C CA . PHE A 1 95 ? -0.512 11.590 7.311 1.00 87.69 95 PHE A CA 1
ATOM 739 C C . PHE A 1 95 ? 0.120 12.427 8.427 1.00 87.69 95 PHE A C 1
ATOM 741 O O . PHE A 1 95 ? 1.339 12.397 8.615 1.00 87.69 95 PHE A O 1
ATOM 748 N N . LYS A 1 96 ? -0.683 13.283 9.069 1.00 80.69 96 LYS A N 1
ATOM 749 C CA . LYS A 1 96 ? -0.169 14.384 9.899 1.00 80.69 96 LYS A CA 1
ATOM 750 C C . LYS A 1 96 ? -0.197 14.084 11.387 1.00 80.69 96 LYS A C 1
ATOM 752 O O . LYS A 1 96 ? 0.694 14.556 12.094 1.00 80.69 96 LYS A O 1
ATOM 757 N N . SER A 1 97 ? -1.189 13.337 11.858 1.00 80.19 97 SER A N 1
ATOM 758 C CA . SER A 1 97 ? -1.280 12.939 13.258 1.00 80.19 97 SER A CA 1
ATOM 759 C C . SER A 1 97 ? -2.060 11.629 13.418 1.00 80.19 97 SER A C 1
ATOM 761 O O . SER A 1 97 ? -3.054 11.431 12.725 1.00 80.19 97 SER A O 1
ATOM 763 N N . PRO A 1 98 ? -1.677 10.775 14.381 1.00 76.94 98 PRO A N 1
ATOM 764 C CA . PRO A 1 98 ? -2.457 9.591 14.751 1.00 76.94 98 PRO A CA 1
ATOM 765 C C . PRO A 1 98 ? -3.889 9.908 15.215 1.00 76.94 98 PRO A C 1
ATOM 767 O O . PRO A 1 98 ? -4.773 9.065 15.136 1.00 76.94 98 PRO A O 1
ATOM 770 N N . GLU A 1 99 ? -4.148 11.130 15.689 1.00 80.50 99 GLU A N 1
ATOM 771 C CA . GLU A 1 99 ? -5.496 11.579 16.071 1.00 80.50 99 GLU A CA 1
ATOM 772 C C . GLU A 1 99 ? -6.449 11.589 14.863 1.00 80.50 99 GLU A C 1
ATOM 774 O O . GLU A 1 99 ? -7.573 11.101 14.966 1.00 80.50 99 GLU A O 1
ATOM 779 N N . GLU A 1 100 ? -5.968 12.019 13.685 1.00 80.19 100 GLU A N 1
ATOM 780 C CA . GLU A 1 100 ? -6.747 11.983 12.439 1.00 80.19 100 GLU A CA 1
ATOM 781 C C . GLU A 1 100 ? -7.146 10.546 12.047 1.00 80.19 100 GLU A C 1
ATOM 783 O O . GLU A 1 100 ? -8.065 10.366 11.251 1.00 80.19 100 GLU A O 1
ATOM 788 N N . PHE A 1 101 ? -6.482 9.512 12.585 1.00 82.94 101 PHE A N 1
ATOM 789 C CA . PHE A 1 101 ? -6.701 8.116 12.186 1.00 82.94 101 PHE A CA 1
ATOM 790 C C . PHE A 1 101 ? -7.995 7.589 12.786 1.00 82.94 101 PHE A C 1
ATOM 792 O O . PHE A 1 101 ? -8.816 7.000 12.082 1.00 82.94 101 PHE A O 1
ATOM 799 N N . LEU A 1 102 ? -8.171 7.857 14.080 1.00 84.44 102 LEU A N 1
ATOM 800 C CA . LEU A 1 102 ? -9.376 7.525 14.828 1.00 84.44 102 LEU A CA 1
ATOM 801 C C . LEU A 1 102 ? -10.534 8.431 14.407 1.00 84.44 102 LEU A C 1
ATOM 803 O O . LEU A 1 102 ? -11.636 7.945 14.173 1.00 84.44 102 LEU A O 1
ATOM 807 N N . ASP A 1 103 ? -10.282 9.731 14.229 1.00 85.00 103 ASP A N 1
ATOM 808 C CA . ASP A 1 103 ? -11.322 10.683 13.822 1.00 85.00 103 ASP A CA 1
ATOM 809 C C . ASP A 1 103 ? -11.885 10.374 12.424 1.00 85.00 103 ASP A C 1
ATOM 811 O O . ASP A 1 103 ? -13.072 10.585 12.166 1.00 85.00 103 ASP A O 1
ATOM 815 N N . ALA A 1 104 ? -11.050 9.851 11.518 1.00 83.94 104 ALA A N 1
ATOM 816 C CA . ALA A 1 104 ? -11.470 9.404 10.191 1.00 83.94 104 ALA A CA 1
ATOM 817 C C . ALA A 1 104 ? -12.046 7.973 10.170 1.00 83.94 104 ALA A C 1
ATOM 819 O O . ALA A 1 104 ? -12.461 7.514 9.102 1.00 83.94 104 ALA A O 1
ATOM 820 N N . GLY A 1 105 ? -12.073 7.270 11.310 1.00 88.00 105 GLY A N 1
ATOM 821 C CA . GLY A 1 105 ? -12.569 5.894 11.422 1.00 88.00 105 GLY A CA 1
ATOM 822 C C . GLY A 1 105 ? -11.741 4.883 10.625 1.00 88.00 105 GLY A C 1
ATOM 823 O O . GLY A 1 105 ? -12.279 3.908 10.097 1.00 88.00 105 GLY A O 1
ATOM 824 N N . LEU A 1 106 ? -10.437 5.133 10.448 1.00 88.69 106 LEU A N 1
ATOM 825 C CA . LEU A 1 106 ? -9.579 4.243 9.662 1.00 88.69 106 LEU A CA 1
ATOM 826 C C . LEU A 1 106 ? -9.296 2.925 10.390 1.00 88.69 106 LEU A C 1
ATOM 828 O O . LEU A 1 106 ? -9.050 1.912 9.736 1.00 88.69 106 LEU A O 1
ATOM 832 N N . ASP A 1 107 ? -9.379 2.917 11.718 1.00 89.19 107 ASP A N 1
ATOM 833 C CA . ASP A 1 107 ? -9.226 1.748 12.585 1.00 89.19 107 ASP A CA 1
ATOM 834 C C . ASP A 1 107 ? -10.253 0.645 12.288 1.00 89.19 107 ASP A C 1
ATOM 836 O O . ASP A 1 107 ? -9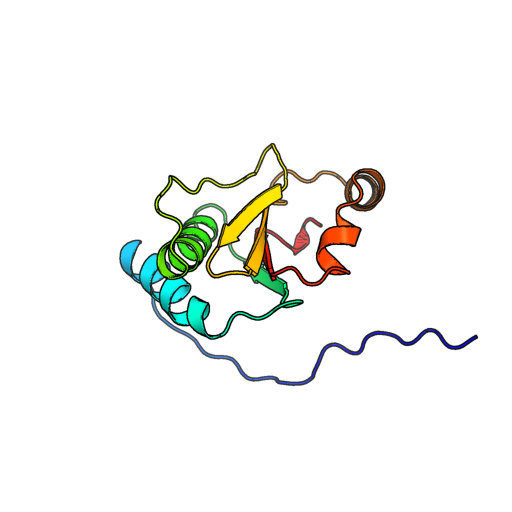.921 -0.543 12.352 1.00 89.19 107 ASP A O 1
ATOM 840 N N . GLU A 1 108 ? -11.463 1.013 11.857 1.00 91.56 108 GLU A N 1
ATOM 841 C CA . GLU A 1 108 ? -12.522 0.059 11.508 1.00 91.56 108 GLU A CA 1
ATOM 842 C C . GLU A 1 108 ? -12.108 -0.893 10.372 1.00 91.56 108 GLU A C 1
ATOM 844 O O . GLU A 1 108 ? -12.483 -2.070 10.362 1.00 91.56 108 GLU A O 1
ATOM 849 N N . TYR A 1 109 ? -11.281 -0.424 9.433 1.00 93.44 109 TYR A N 1
ATOM 850 C CA . TYR A 1 109 ? -10.791 -1.243 8.322 1.00 93.44 109 TYR A CA 1
ATOM 851 C C . TYR A 1 109 ? -9.806 -2.322 8.784 1.00 93.44 109 TYR A C 1
ATOM 853 O O . TYR A 1 109 ? -9.793 -3.414 8.214 1.00 93.44 109 TYR A O 1
ATOM 861 N N . PHE A 1 110 ? -9.013 -2.036 9.822 1.00 92.06 110 PHE A N 1
ATOM 862 C CA . PHE A 1 110 ? -8.062 -2.982 10.416 1.00 92.06 110 PHE A CA 1
ATOM 863 C C . PHE A 1 110 ? -8.750 -3.982 11.344 1.00 92.06 110 PHE A C 1
ATOM 865 O O . PHE A 1 110 ? -8.307 -5.123 11.449 1.00 92.06 110 PHE A O 1
ATOM 872 N N . ALA A 1 111 ? -9.841 -3.572 11.997 1.00 89.19 111 ALA A N 1
ATOM 873 C CA . ALA A 1 111 ? -10.680 -4.460 12.798 1.00 89.19 111 ALA A CA 1
ATOM 874 C C . ALA A 1 111 ? -11.598 -5.359 11.942 1.00 89.19 111 ALA A C 1
ATOM 876 O O . ALA A 1 111 ? -12.134 -6.355 12.433 1.00 89.19 111 ALA A O 1
ATOM 877 N N . GLY A 1 112 ? -11.809 -5.001 10.673 1.00 90.00 112 GLY A N 1
ATOM 878 C CA . GLY A 1 112 ? -12.658 -5.730 9.737 1.00 90.00 112 GLY A CA 1
ATOM 879 C C . GLY A 1 112 ? -12.010 -6.972 9.108 1.00 90.00 112 GLY A C 1
ATOM 880 O O . GLY A 1 112 ? -10.837 -7.280 9.284 1.00 90.00 112 GLY A O 1
ATOM 881 N N . ASN A 1 113 ? -12.787 -7.674 8.277 1.00 92.19 113 ASN A N 1
ATOM 882 C CA . ASN A 1 113 ? -12.337 -8.860 7.527 1.00 92.19 113 ASN A CA 1
ATOM 883 C C . ASN A 1 113 ? -11.655 -8.522 6.182 1.00 92.19 113 ASN A C 1
ATOM 885 O O . ASN A 1 113 ? -11.562 -9.374 5.296 1.00 92.19 113 ASN A O 1
ATOM 889 N N . GLY A 1 114 ? -11.213 -7.278 5.989 1.00 95.81 114 GLY A N 1
ATOM 890 C CA . GLY A 1 114 ? -10.510 -6.857 4.775 1.00 95.81 114 GLY A CA 1
ATOM 891 C C . GLY A 1 114 ? -9.042 -7.278 4.756 1.00 95.81 114 GLY A C 1
ATOM 892 O O . GLY A 1 114 ? -8.497 -7.721 5.761 1.00 95.81 114 GLY A O 1
ATOM 893 N N . VAL A 1 115 ? -8.402 -7.132 3.598 1.00 98.00 115 VAL A N 1
ATOM 894 C CA . VAL A 1 115 ? -6.940 -7.167 3.467 1.00 98.00 115 VAL A CA 1
ATOM 895 C C . VAL A 1 115 ? -6.432 -5.732 3.449 1.00 98.00 115 VAL A C 1
ATOM 897 O O . VAL A 1 115 ? -6.844 -4.964 2.583 1.00 98.00 115 VAL A O 1
ATOM 900 N N . CYS A 1 116 ? -5.515 -5.370 4.337 1.00 98.19 116 CYS A N 1
ATOM 901 C CA . CYS A 1 116 ? -4.927 -4.031 4.367 1.00 98.19 116 CYS A CA 1
ATOM 902 C C . CYS A 1 116 ? -3.508 -4.063 3.792 1.00 98.19 116 CYS A C 1
ATOM 904 O O . CYS A 1 116 ? -2.643 -4.770 4.305 1.00 98.19 116 CYS A O 1
ATOM 906 N N . LEU A 1 117 ? -3.251 -3.282 2.741 1.00 98.25 117 LEU A N 1
ATOM 907 C CA . LEU A 1 117 ? -1.906 -3.013 2.228 1.00 98.25 117 LEU A CA 1
ATOM 908 C C . LEU A 1 117 ? -1.518 -1.590 2.622 1.00 98.25 117 LEU A C 1
ATOM 910 O O . LEU A 1 117 ? -2.096 -0.639 2.103 1.00 98.25 117 LEU A O 1
ATOM 914 N N . VAL A 1 118 ? -0.554 -1.443 3.526 1.00 97.75 118 VAL A N 1
ATOM 915 C CA . VAL A 1 118 ? -0.244 -0.159 4.166 1.00 97.75 118 VAL A CA 1
ATOM 916 C C . VAL A 1 118 ? 1.125 0.343 3.737 1.00 97.75 118 VAL A C 1
ATOM 918 O O . VAL A 1 118 ? 2.148 -0.213 4.136 1.00 97.75 118 VAL A O 1
ATOM 921 N N . GLU A 1 119 ? 1.162 1.405 2.938 1.00 97.81 119 GLU A N 1
ATOM 922 C CA . GLU A 1 119 ? 2.391 2.152 2.676 1.00 97.81 119 GLU A CA 1
ATOM 923 C C . GLU A 1 119 ? 2.671 3.143 3.814 1.00 97.81 119 GLU A C 1
ATOM 925 O O . GLU A 1 119 ? 1.769 3.855 4.254 1.00 97.81 119 GLU A O 1
ATOM 930 N N . TRP A 1 120 ? 3.938 3.224 4.242 1.00 94.44 120 TRP A N 1
ATOM 931 C CA . TRP A 1 120 ? 4.390 4.109 5.334 1.00 94.44 120 TRP A CA 1
ATOM 932 C C . TRP A 1 120 ? 3.670 3.869 6.674 1.00 94.44 120 TRP A C 1
ATOM 934 O O . TRP A 1 120 ? 3.162 4.810 7.281 1.00 94.44 120 TRP A O 1
ATOM 944 N N . PRO A 1 121 ? 3.627 2.618 7.169 1.00 91.88 121 PRO A N 1
ATOM 945 C CA . PRO A 1 121 ? 2.937 2.282 8.418 1.00 91.88 121 PRO A CA 1
ATOM 946 C C . PRO A 1 121 ? 3.513 3.006 9.645 1.00 91.88 121 PRO A C 1
ATOM 948 O O . PRO A 1 121 ? 2.827 3.141 10.644 1.00 91.88 121 PRO A O 1
ATOM 951 N N . ASP A 1 122 ? 4.756 3.492 9.576 1.00 89.38 122 ASP A N 1
ATOM 952 C CA . ASP A 1 122 ? 5.409 4.289 10.621 1.00 89.38 122 ASP A CA 1
ATOM 953 C C . ASP A 1 122 ? 4.820 5.698 10.791 1.00 89.38 122 ASP A C 1
ATOM 955 O O . ASP A 1 122 ? 5.175 6.401 11.738 1.00 89.38 122 ASP A O 1
ATOM 959 N N . LYS A 1 123 ? 3.978 6.135 9.850 1.00 84.31 123 LYS A N 1
ATOM 960 C CA . LYS A 1 123 ? 3.304 7.436 9.882 1.00 84.31 123 LYS A CA 1
ATOM 961 C C . LYS A 1 123 ? 1.880 7.374 10.422 1.00 84.31 123 LYS A C 1
ATOM 963 O O . LYS A 1 123 ? 1.340 8.447 10.667 1.00 84.31 123 LYS A O 1
ATOM 968 N N . ALA A 1 124 ? 1.308 6.176 10.549 1.00 77.25 124 ALA A N 1
ATOM 969 C CA . ALA A 1 124 ? -0.029 5.943 11.093 1.00 77.25 124 ALA A CA 1
ATOM 970 C C . ALA A 1 124 ? -0.085 6.203 12.604 1.00 77.25 124 ALA A C 1
ATOM 972 O O . ALA A 1 124 ? 0.927 5.926 13.290 1.00 77.25 124 ALA A O 1
#